Protein AF-A0A924Q0U4-F1 (afdb_monomer_lite)

Radius of gyration: 16.23 Å; chains: 1; bounding box: 53×25×40 Å

Foldseek 3Di:
DDQQWQKAFDPVLVVCLVPVPVPDDPLLNVLSVVRHRPDGLNRSPVVDDPPPSPVSVVVCVVVVGMDTDDGDPPPDPPPPDPDDD

Secondary structure (DSSP, 8-state):
--TTEEEEE-HHHHHHHHH--S-S-HHHHHHHHH--SS-BHHHHHTTS-TTTHHHHHHHHHHTTSEEEEEE----PPP-PPP---

Sequence (85 aa):
MNTGTILAKTDNGRLEVAGRTGALSAVQRRLLILVDGKKSVNDLGAFVRVGELTGALYHLQDLGLITPIGELELVQPPVAPGFVS

pLDDT: mean 88.8, std 12.14, range [51.16, 97.75]

Structure (mmCIF, N/CA/C/O backbone):
data_AF-A0A924Q0U4-F1
#
_entry.id   AF-A0A924Q0U4-F1
#
loop_
_atom_site.group_PDB
_atom_site.id
_atom_site.type_symbol
_atom_site.label_atom_id
_atom_site.label_alt_id
_atom_site.label_comp_id
_atom_site.label_asym_id
_atom_site.label_entity_id
_atom_site.label_seq_id
_atom_site.pdbx_PDB_ins_code
_atom_site.Cartn_x
_atom_site.Cartn_y
_atom_site.Cartn_z
_atom_site.occupancy
_atom_site.B_iso_or_equiv
_atom_site.auth_seq_id
_atom_site.auth_comp_id
_atom_site.auth_asym_id
_atom_site.auth_atom_id
_atom_site.pdbx_PDB_model_num
ATOM 1 N N . MET A 1 1 ? 10.202 5.547 0.017 1.00 83.56 1 MET A N 1
ATOM 2 C CA . MET A 1 1 ? 10.054 4.393 -0.889 1.00 83.56 1 MET A CA 1
ATOM 3 C C . MET A 1 1 ? 10.621 4.808 -2.230 1.00 83.56 1 MET A C 1
ATOM 5 O O . MET A 1 1 ? 10.403 5.955 -2.611 1.00 83.56 1 MET A O 1
ATOM 9 N N . ASN A 1 2 ? 11.337 3.924 -2.919 1.00 89.50 2 ASN A N 1
ATOM 10 C CA . ASN A 1 2 ? 11.821 4.206 -4.268 1.00 89.50 2 ASN A CA 1
ATOM 11 C C . ASN A 1 2 ? 10.682 4.026 -5.279 1.00 89.50 2 ASN A C 1
ATOM 13 O O . ASN A 1 2 ? 9.730 3.286 -5.035 1.00 89.50 2 ASN A O 1
ATOM 17 N N . THR A 1 3 ? 10.779 4.681 -6.435 1.00 91.12 3 THR A N 1
ATOM 18 C CA . THR A 1 3 ? 9.766 4.585 -7.501 1.00 91.12 3 THR A CA 1
ATOM 19 C C . THR A 1 3 ? 9.674 3.182 -8.106 1.00 91.12 3 THR A C 1
ATOM 21 O O . THR A 1 3 ? 8.590 2.775 -8.516 1.00 91.12 3 THR A O 1
ATOM 24 N N . GLY A 1 4 ? 10.771 2.419 -8.108 1.00 92.44 4 GLY A N 1
ATOM 25 C CA . GLY A 1 4 ? 10.803 1.029 -8.571 1.00 92.44 4 GLY A CA 1
ATOM 26 C C . GLY A 1 4 ? 10.257 0.007 -7.568 1.00 92.44 4 GLY A C 1
ATOM 27 O O . GLY A 1 4 ? 10.003 -1.131 -7.948 1.00 92.44 4 GLY A O 1
ATOM 28 N N . THR A 1 5 ? 10.045 0.365 -6.297 1.00 94.75 5 THR A N 1
ATOM 29 C CA . THR A 1 5 ? 9.650 -0.600 -5.256 1.00 94.75 5 THR A CA 1
ATOM 30 C C . THR A 1 5 ? 8.319 -1.281 -5.590 1.00 94.75 5 THR A C 1
ATOM 32 O O . THR A 1 5 ? 7.318 -0.603 -5.810 1.00 94.75 5 THR A O 1
ATOM 35 N N . ILE A 1 6 ? 8.286 -2.615 -5.583 1.00 96.25 6 ILE A N 1
ATOM 36 C CA . ILE A 1 6 ? 7.070 -3.420 -5.748 1.00 96.25 6 ILE A CA 1
ATOM 37 C C . ILE A 1 6 ? 6.434 -3.650 -4.381 1.00 96.25 6 ILE A C 1
ATOM 39 O O . ILE A 1 6 ? 7.100 -4.066 -3.429 1.00 96.25 6 ILE A O 1
ATOM 43 N N . LEU A 1 7 ? 5.127 -3.412 -4.300 1.00 97.00 7 LEU A N 1
ATOM 44 C CA . LEU A 1 7 ? 4.348 -3.549 -3.072 1.00 97.00 7 LEU A CA 1
ATOM 45 C C . LEU A 1 7 ? 3.374 -4.723 -3.177 1.00 97.00 7 LEU A C 1
ATOM 47 O O . LEU A 1 7 ? 2.744 -4.930 -4.217 1.00 97.00 7 LEU A O 1
ATOM 51 N N . ALA A 1 8 ? 3.196 -5.451 -2.075 1.00 97.62 8 ALA A N 1
ATOM 52 C CA . ALA A 1 8 ? 2.183 -6.493 -1.930 1.00 97.62 8 ALA A CA 1
ATOM 53 C C . ALA A 1 8 ? 1.313 -6.262 -0.690 1.00 97.62 8 ALA A C 1
ATOM 55 O O . ALA A 1 8 ? 1.749 -5.661 0.292 1.00 97.62 8 ALA A O 1
ATOM 56 N N . LYS A 1 9 ? 0.072 -6.763 -0.734 1.00 97.62 9 LYS A N 1
ATOM 57 C CA . LYS A 1 9 ? -0.835 -6.767 0.420 1.00 97.62 9 LYS A CA 1
ATOM 58 C C . LYS A 1 9 ? -0.377 -7.800 1.441 1.00 97.62 9 LYS A C 1
ATOM 60 O O . LYS A 1 9 ? -0.165 -8.960 1.087 1.00 97.62 9 LYS A O 1
ATOM 65 N N . THR A 1 10 ? -0.357 -7.411 2.708 1.00 97.56 10 THR A N 1
ATOM 66 C CA . THR A 1 10 ? -0.267 -8.364 3.819 1.00 97.56 10 THR A CA 1
ATOM 67 C C . THR A 1 10 ? -1.604 -9.084 4.011 1.00 97.56 10 THR A C 1
ATOM 69 O O . THR A 1 10 ? -2.609 -8.765 3.366 1.00 97.56 10 THR A O 1
ATOM 72 N N . ASP A 1 11 ? -1.641 -10.052 4.920 1.00 96.12 11 ASP A N 1
ATOM 73 C CA . ASP A 1 11 ? -2.876 -10.733 5.313 1.00 96.12 11 ASP A CA 1
ATOM 74 C C . ASP A 1 11 ? -3.883 -9.733 5.902 1.00 96.12 11 ASP A C 1
ATOM 76 O O . ASP A 1 11 ? -5.042 -9.705 5.484 1.00 96.12 11 ASP A O 1
ATOM 80 N N . ASN A 1 12 ? -3.407 -8.820 6.757 1.00 94.75 12 ASN A N 1
ATOM 81 C CA . ASN A 1 12 ? -4.195 -7.709 7.297 1.00 94.75 12 ASN A CA 1
ATOM 82 C C . ASN A 1 12 ? -4.717 -6.790 6.188 1.00 94.75 12 ASN A C 1
ATOM 84 O O . ASN A 1 12 ? -5.880 -6.401 6.208 1.00 94.75 12 ASN A O 1
ATOM 88 N N . GLY A 1 13 ? -3.898 -6.498 5.173 1.00 95.38 13 GLY A N 1
ATOM 89 C CA . GLY A 1 13 ? -4.330 -5.737 4.002 1.00 95.38 13 GLY A CA 1
ATOM 90 C C . GLY A 1 13 ? -5.473 -6.408 3.239 1.00 95.38 13 GLY A C 1
ATOM 91 O O . GLY A 1 13 ? -6.409 -5.737 2.804 1.00 95.38 13 GLY A O 1
ATOM 92 N N . ARG A 1 14 ? -5.440 -7.739 3.092 1.00 95.12 14 ARG A N 1
ATOM 93 C CA . ARG A 1 14 ? -6.529 -8.494 2.445 1.00 95.12 14 ARG A CA 1
ATOM 94 C C . ARG A 1 14 ? -7.803 -8.492 3.292 1.00 95.12 14 ARG A C 1
ATOM 96 O O . ARG A 1 14 ? -8.884 -8.294 2.738 1.00 95.12 14 ARG A O 1
ATOM 103 N N . LEU A 1 15 ? -7.676 -8.645 4.611 1.00 94.06 15 LEU A N 1
ATOM 104 C CA . LEU A 1 15 ? -8.802 -8.552 5.544 1.00 94.06 15 LEU A CA 1
ATOM 105 C C . LEU A 1 15 ? -9.428 -7.153 5.549 1.00 94.06 15 LEU A C 1
ATOM 107 O O . LEU A 1 15 ? -10.646 -7.038 5.473 1.00 94.06 15 LEU A O 1
ATOM 111 N N . GLU A 1 16 ? -8.623 -6.090 5.551 1.00 94.50 16 GLU A N 1
ATOM 112 C CA . GLU A 1 16 ? -9.103 -4.702 5.525 1.00 94.50 16 G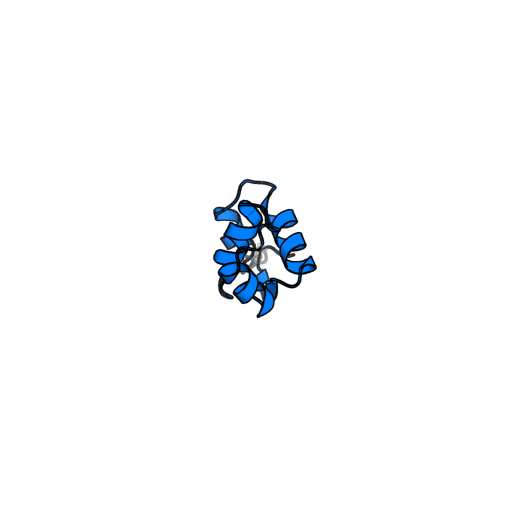LU A CA 1
ATOM 113 C C . GLU A 1 16 ? -9.914 -4.399 4.254 1.00 94.50 16 GLU A C 1
ATOM 115 O O . GLU A 1 16 ? -10.973 -3.757 4.297 1.00 94.50 16 GLU A O 1
ATOM 120 N N . VAL A 1 17 ? -9.469 -4.910 3.101 1.00 92.50 17 VAL A N 1
ATOM 121 C CA . VAL A 1 17 ? -10.227 -4.791 1.846 1.00 92.50 17 VAL A CA 1
ATOM 122 C C . VAL A 1 17 ? -11.606 -5.445 1.973 1.00 92.50 17 VAL A C 1
ATOM 124 O O . VAL A 1 17 ? -12.591 -4.828 1.551 1.00 92.50 17 VAL A O 1
ATOM 127 N N . ALA A 1 18 ? -11.678 -6.632 2.583 1.00 91.31 18 ALA A N 1
ATOM 128 C CA . ALA A 1 18 ? -12.918 -7.378 2.785 1.00 91.31 18 ALA A CA 1
ATOM 129 C C . ALA A 1 18 ? -13.842 -6.740 3.839 1.00 91.31 18 ALA A C 1
ATOM 131 O O . ALA A 1 18 ? -15.048 -6.656 3.622 1.00 91.31 18 ALA A O 1
ATOM 132 N N . GLY A 1 19 ? -13.283 -6.264 4.954 1.00 86.50 19 GLY A N 1
ATOM 133 C CA . GLY A 1 19 ? -14.037 -5.818 6.127 1.00 86.50 19 GLY A CA 1
ATOM 134 C C . GLY A 1 19 ? -14.610 -4.402 6.046 1.00 86.50 19 GLY A C 1
ATOM 135 O O . GLY A 1 19 ? -15.562 -4.109 6.758 1.00 86.50 19 GLY A O 1
ATOM 136 N N . ARG A 1 20 ? -14.066 -3.518 5.189 1.00 72.38 20 ARG A N 1
ATOM 137 C CA . ARG A 1 20 ? -14.483 -2.097 5.084 1.00 72.38 20 ARG A CA 1
ATOM 138 C C . ARG A 1 20 ? -14.629 -1.421 6.457 1.00 72.38 20 ARG A C 1
ATOM 140 O O . ARG A 1 20 ? -15.666 -0.839 6.756 1.00 72.38 20 ARG A O 1
ATOM 147 N N . THR A 1 21 ? -13.566 -1.436 7.258 1.00 76.94 21 THR A N 1
ATOM 148 C CA . THR A 1 21 ? -13.577 -0.912 8.640 1.00 76.94 21 THR A CA 1
ATOM 149 C C . THR A 1 21 ? -13.755 0.612 8.732 1.00 76.94 21 THR A C 1
ATOM 151 O O . THR A 1 21 ? -13.987 1.144 9.812 1.00 76.94 21 THR A O 1
ATOM 154 N N . GLY A 1 22 ? -13.668 1.332 7.605 1.00 74.38 22 GLY A N 1
ATOM 155 C CA . GLY A 1 22 ? -13.864 2.785 7.526 1.00 74.38 22 GLY A CA 1
ATOM 156 C C . GLY A 1 22 ? -12.644 3.619 7.930 1.00 74.38 22 GLY A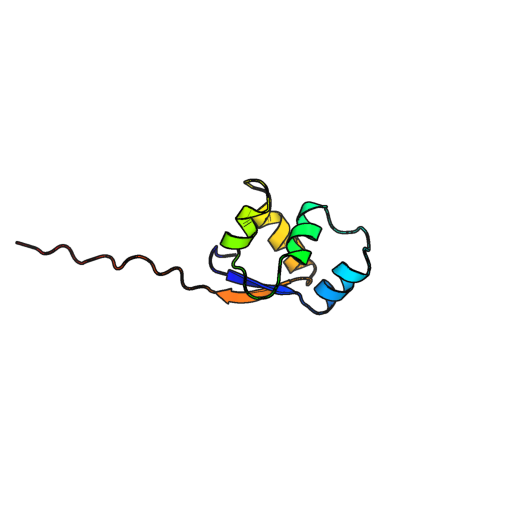 C 1
ATOM 157 O O . GLY A 1 22 ? -12.675 4.834 7.771 1.00 74.38 22 GLY A O 1
ATOM 158 N N . ALA A 1 23 ? -11.556 2.987 8.384 1.00 84.50 23 ALA A N 1
ATOM 159 C CA . ALA A 1 23 ? -10.342 3.674 8.832 1.00 84.50 23 ALA A CA 1
ATOM 160 C C . ALA A 1 23 ? -9.498 4.275 7.690 1.00 84.50 23 ALA A C 1
ATOM 162 O O . ALA A 1 23 ? -8.675 5.155 7.924 1.00 84.50 23 ALA A O 1
ATOM 163 N N . LEU A 1 24 ? -9.694 3.808 6.452 1.00 93.69 24 LEU A N 1
ATOM 164 C CA . LEU A 1 24 ? -8.930 4.259 5.288 1.00 93.69 24 LEU A CA 1
ATOM 165 C C . LEU A 1 24 ? -9.653 5.362 4.517 1.00 93.69 24 LEU A C 1
ATOM 167 O O . LEU A 1 24 ? -10.834 5.236 4.184 1.00 93.69 24 LEU A O 1
ATOM 171 N N . SER A 1 25 ? -8.899 6.384 4.111 1.00 94.38 25 SER A N 1
ATOM 172 C CA . SER A 1 25 ? -9.371 7.366 3.135 1.00 94.38 25 SER A CA 1
ATOM 173 C C . SER A 1 25 ? -9.669 6.707 1.781 1.00 94.38 25 SER A C 1
ATOM 175 O O . SER A 1 25 ? -9.192 5.611 1.468 1.00 94.38 25 SER A O 1
ATOM 177 N N . ALA A 1 26 ? -10.430 7.391 0.922 1.00 92.88 26 ALA A N 1
ATOM 178 C CA . ALA A 1 26 ? -10.762 6.875 -0.408 1.00 92.88 26 ALA A CA 1
ATOM 179 C C . ALA A 1 26 ? -9.511 6.557 -1.256 1.00 92.88 26 ALA A C 1
ATOM 181 O O . ALA A 1 26 ? -9.487 5.551 -1.969 1.00 92.88 26 ALA A O 1
ATOM 182 N N . VAL A 1 27 ? -8.462 7.383 -1.149 1.00 95.44 27 VAL A N 1
ATOM 183 C CA . VAL A 1 27 ? -7.190 7.195 -1.867 1.00 95.44 27 VAL A CA 1
ATOM 184 C C . VAL A 1 27 ? -6.415 6.003 -1.305 1.00 95.44 27 VAL A C 1
ATOM 186 O O . VAL A 1 27 ? -5.995 5.136 -2.069 1.00 95.44 27 VAL A O 1
ATOM 189 N N . GLN A 1 28 ? -6.288 5.904 0.022 1.00 96.31 28 GLN A N 1
ATOM 190 C CA . GLN A 1 28 ? -5.623 4.773 0.682 1.00 96.31 28 GLN A CA 1
ATOM 191 C C . GLN A 1 28 ? -6.317 3.452 0.347 1.00 96.31 28 GLN A C 1
ATOM 193 O O . GLN A 1 28 ? -5.670 2.474 -0.022 1.00 96.31 28 GLN A O 1
ATOM 198 N N . ARG A 1 29 ? -7.653 3.428 0.392 1.00 95.31 29 ARG A N 1
ATOM 199 C CA . ARG A 1 29 ? -8.429 2.236 0.047 1.00 95.31 29 ARG A CA 1
ATOM 200 C C . ARG A 1 29 ? -8.239 1.838 -1.413 1.00 95.31 29 ARG A C 1
ATOM 202 O O . ARG A 1 29 ? -8.057 0.658 -1.705 1.00 95.31 29 ARG A O 1
ATOM 209 N N . ARG A 1 30 ? -8.256 2.811 -2.330 1.00 95.25 30 ARG A N 1
ATOM 210 C CA . ARG A 1 30 ? -7.985 2.576 -3.754 1.00 95.25 30 ARG A CA 1
ATOM 211 C C . ARG A 1 30 ? -6.598 1.967 -3.959 1.00 95.25 30 ARG A C 1
ATOM 213 O O . ARG A 1 30 ? -6.492 0.963 -4.654 1.00 95.25 30 ARG A O 1
ATOM 220 N N . LEU A 1 31 ? -5.564 2.530 -3.335 1.00 96.94 31 LEU A N 1
ATOM 221 C CA . LEU A 1 31 ? -4.202 2.003 -3.430 1.00 96.94 31 LEU A CA 1
ATOM 222 C C . LEU A 1 31 ? -4.105 0.579 -2.877 1.00 96.94 31 LEU A C 1
ATOM 224 O O . LEU A 1 31 ? -3.590 -0.295 -3.564 1.00 96.94 31 LEU A O 1
ATOM 228 N N . LEU A 1 32 ? -4.674 0.305 -1.701 1.00 96.69 32 LEU A N 1
ATOM 229 C CA . LEU A 1 32 ? -4.665 -1.038 -1.115 1.00 96.69 32 LEU A CA 1
ATOM 230 C C . LEU A 1 32 ? -5.338 -2.084 -2.025 1.00 96.69 32 LEU A C 1
ATOM 232 O O . LEU A 1 32 ? -4.876 -3.222 -2.137 1.00 96.69 32 LEU A O 1
ATOM 236 N N . ILE A 1 33 ? -6.415 -1.700 -2.716 1.00 95.50 33 ILE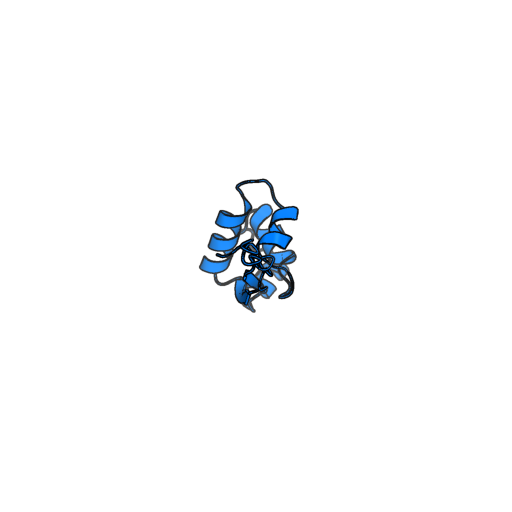 A N 1
ATOM 237 C CA . ILE A 1 33 ? -7.073 -2.559 -3.709 1.00 95.50 33 ILE A CA 1
ATOM 238 C C . ILE A 1 33 ? -6.139 -2.837 -4.895 1.00 95.50 33 ILE A C 1
ATOM 240 O O . ILE A 1 33 ? -6.021 -3.996 -5.293 1.00 95.50 33 ILE A O 1
ATOM 244 N N . LEU A 1 34 ? -5.464 -1.807 -5.417 1.00 96.69 34 LEU A N 1
ATOM 245 C CA . LEU A 1 34 ? -4.577 -1.891 -6.585 1.00 96.69 34 LEU A CA 1
ATOM 246 C C . LEU A 1 34 ? -3.264 -2.639 -6.324 1.00 96.69 34 LEU A C 1
ATOM 248 O O . LEU A 1 34 ? -2.691 -3.190 -7.260 1.00 96.69 34 LEU A O 1
ATOM 252 N N . VAL A 1 35 ? -2.787 -2.659 -5.079 1.00 96.62 35 VAL A N 1
ATOM 253 C CA . VAL A 1 35 ? -1.576 -3.385 -4.685 1.00 96.62 35 VAL A CA 1
ATOM 254 C C . VAL A 1 35 ? -1.796 -4.891 -4.858 1.00 96.62 35 VAL A C 1
ATOM 256 O O . VAL A 1 35 ? -2.632 -5.498 -4.182 1.00 96.62 35 VAL A O 1
ATOM 259 N N . ASP A 1 36 ? -1.034 -5.493 -5.768 1.00 94.00 36 ASP A N 1
ATOM 260 C CA . ASP A 1 36 ? -1.175 -6.884 -6.215 1.00 94.00 36 ASP A CA 1
ATOM 261 C C . ASP A 1 36 ? 0.141 -7.684 -6.188 1.00 94.00 36 ASP A C 1
ATOM 263 O O . ASP A 1 36 ? 0.143 -8.858 -6.552 1.00 94.00 36 ASP A O 1
ATOM 267 N N . GLY A 1 37 ? 1.249 -7.077 -5.749 1.00 94.25 37 GLY A N 1
ATOM 268 C CA . GLY A 1 37 ? 2.575 -7.699 -5.780 1.00 94.25 37 GLY A CA 1
ATOM 269 C C . GLY A 1 37 ? 3.269 -7.637 -7.142 1.00 94.25 37 GLY A C 1
ATOM 270 O O . GLY A 1 37 ? 4.286 -8.297 -7.326 1.00 94.25 37 GLY A O 1
ATOM 271 N N . LYS A 1 38 ? 2.733 -6.881 -8.107 1.00 94.06 38 LYS A N 1
ATOM 272 C CA . LYS A 1 38 ? 3.309 -6.736 -9.454 1.00 94.06 38 LYS A CA 1
ATOM 273 C C . LYS A 1 38 ? 3.614 -5.287 -9.804 1.00 94.06 38 LYS A C 1
ATOM 275 O O . LYS A 1 38 ? 4.561 -5.026 -10.537 1.00 94.06 38 LYS A O 1
ATOM 280 N N . LYS A 1 39 ? 2.805 -4.351 -9.304 1.00 93.94 39 LYS A N 1
ATOM 281 C CA . LYS A 1 39 ? 2.964 -2.916 -9.570 1.00 93.94 39 LYS A CA 1
ATOM 282 C C . LYS A 1 39 ? 4.052 -2.293 -8.707 1.00 93.94 39 LYS A C 1
ATOM 284 O O . LYS A 1 39 ? 4.095 -2.511 -7.493 1.00 93.94 39 LYS A O 1
ATOM 289 N N . SER A 1 40 ? 4.876 -1.466 -9.340 1.00 95.38 40 SER A N 1
ATOM 290 C CA . SER A 1 40 ? 5.802 -0.580 -8.644 1.00 95.38 40 SER A CA 1
ATOM 291 C C . SER A 1 40 ? 5.091 0.647 -8.064 1.00 95.38 40 SER A C 1
ATOM 293 O O . SER A 1 40 ? 3.958 0.970 -8.435 1.00 95.38 40 SER A O 1
ATOM 295 N N . VAL A 1 41 ? 5.775 1.377 -7.181 1.00 95.00 41 VAL A N 1
ATOM 296 C CA . VAL A 1 41 ? 5.327 2.689 -6.688 1.00 95.00 41 VAL A CA 1
ATOM 297 C C . VAL A 1 41 ? 5.030 3.636 -7.854 1.00 95.00 41 VAL A C 1
ATOM 299 O O . VAL A 1 41 ? 4.009 4.320 -7.833 1.00 95.00 41 VAL A O 1
ATOM 302 N N . ASN A 1 42 ? 5.865 3.638 -8.896 1.00 94.25 42 ASN A N 1
ATOM 303 C CA . ASN A 1 42 ? 5.649 4.451 -10.088 1.00 94.25 42 ASN A CA 1
ATOM 304 C C . ASN A 1 42 ? 4.337 4.096 -10.808 1.00 94.25 42 ASN A C 1
ATOM 306 O O . ASN A 1 42 ? 3.552 4.986 -11.130 1.00 94.25 42 ASN A O 1
ATOM 310 N N . ASP A 1 43 ? 4.055 2.802 -10.990 1.00 95.00 43 ASP A N 1
ATOM 311 C CA . ASP A 1 43 ? 2.820 2.341 -11.639 1.00 95.00 43 ASP A CA 1
ATOM 312 C C . ASP A 1 43 ? 1.571 2.744 -10.845 1.00 95.00 43 ASP A C 1
ATOM 314 O O . ASP A 1 43 ? 0.546 3.117 -11.417 1.00 95.00 43 ASP A O 1
ATOM 318 N N . LEU A 1 44 ? 1.649 2.687 -9.512 1.00 95.69 44 LEU A N 1
ATOM 319 C CA . LEU A 1 44 ? 0.557 3.090 -8.623 1.00 95.69 44 LEU A CA 1
ATOM 320 C C . LEU A 1 44 ? 0.292 4.603 -8.672 1.00 95.69 44 LEU A C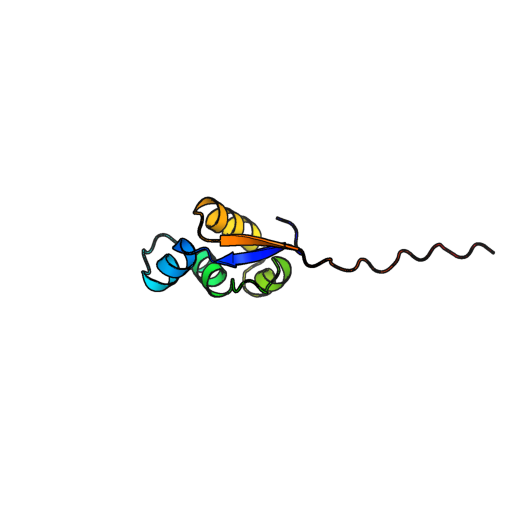 1
ATOM 322 O O . LEU A 1 44 ? -0.850 5.030 -8.484 1.00 95.69 44 LEU A O 1
ATOM 326 N N . GLY A 1 45 ? 1.315 5.405 -8.979 1.00 94.88 45 GLY A N 1
ATOM 327 C CA . GLY A 1 45 ? 1.205 6.856 -9.130 1.00 94.88 45 GLY A CA 1
ATOM 328 C C . GLY A 1 45 ? 0.230 7.300 -10.216 1.00 94.88 45 GLY A C 1
ATOM 329 O O . GLY A 1 45 ? -0.404 8.340 -10.067 1.00 94.88 45 GLY A O 1
ATOM 330 N N . ALA A 1 46 ? 0.018 6.484 -11.252 1.00 94.44 46 ALA A N 1
ATOM 331 C CA . ALA A 1 46 ? -0.931 6.783 -12.325 1.00 94.44 46 ALA A CA 1
ATOM 332 C C . ALA A 1 46 ? -2.407 6.804 -11.870 1.00 94.44 46 ALA A C 1
ATOM 334 O O . ALA A 1 46 ? -3.274 7.279 -12.602 1.00 94.44 46 ALA A O 1
ATOM 335 N N . PHE A 1 47 ? -2.716 6.285 -10.676 1.00 94.38 47 PHE A N 1
ATOM 336 C CA . PHE A 1 47 ? -4.090 6.117 -10.183 1.00 94.38 47 PHE A CA 1
ATOM 337 C C . PHE A 1 47 ? -4.498 7.116 -9.094 1.00 94.38 47 PHE A C 1
ATOM 339 O O . PHE A 1 47 ? -5.614 7.025 -8.568 1.00 94.38 47 PHE A O 1
ATOM 346 N N . VAL A 1 48 ? -3.608 8.043 -8.740 1.00 94.00 48 VAL A N 1
ATOM 347 C CA . VAL A 1 48 ? -3.800 9.032 -7.671 1.00 94.00 48 VAL A CA 1
ATOM 348 C C . VAL A 1 48 ? -3.371 10.418 -8.140 1.00 94.00 48 VAL A C 1
ATOM 350 O O . VAL A 1 48 ? -2.708 10.558 -9.167 1.00 94.00 48 VAL A O 1
ATOM 353 N N . ARG A 1 49 ? -3.762 11.468 -7.412 1.00 93.69 49 ARG A N 1
ATOM 354 C CA . ARG A 1 49 ? -3.330 12.824 -7.765 1.00 93.69 49 ARG A CA 1
ATOM 355 C C . ARG A 1 49 ? -1.866 13.035 -7.393 1.00 93.69 49 ARG A C 1
ATOM 357 O O . ARG A 1 49 ? -1.329 12.407 -6.476 1.00 93.69 49 ARG A O 1
ATOM 364 N N . VAL A 1 50 ? -1.235 13.974 -8.093 1.00 89.25 50 VAL A N 1
ATOM 365 C CA . VAL A 1 50 ? 0.129 14.424 -7.796 1.00 89.25 50 VAL A CA 1
ATOM 366 C C . VAL A 1 50 ? 0.209 14.866 -6.331 1.00 89.25 50 VAL A C 1
ATOM 368 O O . VAL A 1 50 ? -0.623 15.641 -5.868 1.00 89.25 50 VAL A O 1
ATOM 371 N N . GLY A 1 51 ? 1.201 14.348 -5.603 1.00 91.00 51 GLY A N 1
ATOM 372 C CA . GLY A 1 51 ? 1.429 14.648 -4.186 1.00 91.00 51 GLY A CA 1
ATOM 373 C C . GLY A 1 51 ? 0.700 13.739 -3.188 1.00 91.00 51 GLY A C 1
ATOM 374 O O . GLY A 1 51 ? 1.102 13.690 -2.030 1.00 91.00 51 GLY A O 1
ATOM 375 N N . GLU A 1 52 ? -0.308 12.965 -3.604 1.00 94.38 52 GLU A N 1
ATOM 376 C CA . GLU A 1 52 ? -1.070 12.100 -2.682 1.00 94.38 52 GLU A CA 1
ATOM 377 C C . GLU A 1 52 ? -0.434 10.715 -2.487 1.00 94.38 52 GLU A C 1
ATOM 379 O O . GLU A 1 52 ? -0.587 10.101 -1.429 1.00 94.38 52 GLU A O 1
ATOM 384 N N . LEU A 1 53 ? 0.288 10.221 -3.500 1.00 96.06 53 LEU A N 1
ATOM 385 C CA . LEU A 1 53 ? 0.799 8.848 -3.551 1.00 96.06 53 LEU A CA 1
ATOM 386 C C . LEU A 1 53 ? 1.653 8.486 -2.334 1.00 96.06 53 LEU A C 1
ATOM 388 O O . LEU A 1 53 ? 1.349 7.539 -1.611 1.00 96.06 53 LEU A O 1
ATOM 392 N N . THR A 1 54 ? 2.739 9.230 -2.131 1.00 95.06 54 THR A N 1
ATOM 393 C CA . THR A 1 54 ? 3.785 8.877 -1.171 1.00 95.06 54 THR A CA 1
ATOM 394 C C . THR A 1 54 ? 3.229 8.811 0.246 1.00 95.06 54 THR A C 1
ATOM 396 O O . THR A 1 54 ? 3.423 7.808 0.929 1.00 95.06 54 THR A O 1
ATOM 399 N N . GLY A 1 55 ? 2.475 9.831 0.669 1.00 96.19 55 GLY A N 1
ATOM 400 C CA . GLY A 1 55 ? 1.871 9.865 2.002 1.00 96.19 55 GLY A CA 1
ATOM 401 C C . GLY A 1 55 ? 0.871 8.729 2.228 1.00 96.19 55 GLY A C 1
ATOM 402 O O . GLY A 1 55 ? 0.862 8.117 3.294 1.00 96.19 55 GLY A O 1
ATOM 403 N N . ALA A 1 56 ? 0.067 8.391 1.216 1.00 97.06 56 ALA A N 1
ATOM 404 C CA . ALA A 1 56 ? -0.886 7.293 1.324 1.00 97.06 56 ALA A CA 1
ATOM 405 C C . ALA A 1 56 ? -0.197 5.921 1.428 1.00 97.06 56 ALA A C 1
ATOM 407 O O . ALA A 1 56 ? -0.633 5.089 2.223 1.00 97.06 56 ALA A O 1
ATOM 408 N N . LEU A 1 57 ? 0.881 5.687 0.672 1.00 97.38 57 LEU A N 1
ATOM 409 C CA . LEU A 1 57 ? 1.642 4.436 0.742 1.00 97.38 57 LEU A CA 1
ATOM 410 C C . LEU A 1 57 ? 2.361 4.265 2.081 1.00 97.38 57 LEU A C 1
ATOM 412 O O . LEU A 1 57 ? 2.293 3.181 2.656 1.00 97.38 57 LEU A O 1
ATOM 416 N N . TYR A 1 58 ? 2.987 5.325 2.603 1.00 97.06 58 TYR A N 1
ATOM 417 C CA . TYR A 1 58 ? 3.590 5.283 3.937 1.00 97.06 58 TYR A CA 1
ATOM 418 C C . TYR A 1 58 ? 2.555 4.953 5.006 1.00 97.06 58 TYR A C 1
ATOM 420 O O . TYR A 1 58 ? 2.770 4.043 5.794 1.00 97.06 58 TYR A O 1
ATOM 428 N N . HIS A 1 59 ? 1.384 5.590 4.962 1.00 96.88 59 HIS A N 1
ATOM 429 C CA . HIS A 1 59 ? 0.331 5.297 5.927 1.00 96.88 59 HIS A CA 1
ATOM 430 C C . HIS A 1 59 ? -0.148 3.836 5.863 1.00 96.88 59 HIS A C 1
ATOM 432 O O . HIS A 1 59 ? -0.332 3.195 6.892 1.00 96.88 59 HIS A O 1
ATOM 438 N N . LEU A 1 60 ? -0.322 3.276 4.661 1.00 97.12 60 LEU A N 1
ATOM 439 C CA . LEU A 1 60 ? -0.694 1.864 4.504 1.00 97.12 60 LEU A CA 1
ATOM 440 C C . LEU A 1 60 ? 0.397 0.909 5.012 1.00 97.12 60 LEU A C 1
ATOM 442 O O . LEU A 1 60 ? 0.070 -0.159 5.533 1.00 97.12 60 LEU A O 1
ATOM 446 N N . GLN A 1 61 ? 1.671 1.269 4.839 1.00 96.88 61 GLN A N 1
ATOM 447 C CA . GLN A 1 61 ? 2.795 0.490 5.355 1.00 96.88 61 GLN A CA 1
ATOM 448 C C . GLN A 1 61 ? 2.869 0.568 6.886 1.00 96.88 61 GLN A C 1
ATOM 450 O O . GLN A 1 61 ? 3.025 -0.470 7.522 1.00 96.88 61 GLN A O 1
ATOM 455 N N . ASP A 1 62 ? 2.692 1.754 7.472 1.00 96.81 62 ASP A N 1
ATOM 456 C CA . ASP A 1 62 ? 2.686 1.966 8.926 1.00 96.81 62 ASP A CA 1
ATOM 457 C C . ASP A 1 62 ? 1.549 1.193 9.609 1.00 96.81 62 ASP A C 1
ATOM 459 O O . ASP A 1 62 ? 1.723 0.642 10.693 1.00 96.81 62 ASP A O 1
ATOM 463 N N . LEU A 1 63 ? 0.394 1.078 8.944 1.00 95.62 63 LEU A N 1
ATOM 464 C CA . LEU A 1 63 ? -0.720 0.228 9.382 1.00 95.62 63 LEU A CA 1
ATOM 465 C C . LEU A 1 63 ? -0.471 -1.279 9.163 1.00 95.62 63 LEU A C 1
ATOM 467 O O . LEU A 1 63 ? -1.324 -2.102 9.494 1.00 95.62 63 LEU A O 1
ATOM 471 N N . GLY A 1 64 ? 0.659 -1.666 8.566 1.00 96.50 64 GLY A N 1
ATOM 472 C CA . GLY A 1 64 ? 0.999 -3.059 8.273 1.00 96.50 64 GLY A CA 1
ATOM 473 C C . GLY A 1 64 ? 0.100 -3.711 7.219 1.00 96.50 64 GLY A C 1
ATOM 474 O O . GLY A 1 64 ? -0.037 -4.936 7.200 1.00 96.50 64 GLY A O 1
ATOM 475 N N . LEU A 1 65 ? -0.546 -2.924 6.352 1.00 96.81 65 LEU A N 1
ATOM 476 C CA . LEU A 1 65 ? -1.479 -3.416 5.328 1.00 96.81 65 LEU A CA 1
ATOM 477 C C . LEU A 1 65 ? -0.776 -3.772 4.014 1.00 96.81 65 LEU A C 1
ATOM 479 O O . LEU A 1 65 ? -1.275 -4.584 3.229 1.00 96.81 65 LEU A O 1
ATOM 483 N N . ILE A 1 66 ? 0.393 -3.181 3.777 1.00 97.75 66 ILE A N 1
ATOM 484 C CA . ILE A 1 66 ? 1.251 -3.466 2.628 1.00 97.75 66 ILE A CA 1
ATOM 485 C C . ILE A 1 66 ? 2.699 -3.648 3.071 1.00 97.75 66 ILE A C 1
ATOM 487 O O . ILE A 1 66 ? 3.108 -3.141 4.113 1.00 97.75 66 ILE A O 1
ATOM 491 N N . THR A 1 67 ? 3.479 -4.343 2.250 1.00 97.44 67 THR A N 1
ATOM 492 C CA . THR A 1 67 ? 4.917 -4.518 2.453 1.00 97.44 67 THR A CA 1
ATOM 493 C C . THR A 1 67 ? 5.658 -4.435 1.117 1.00 97.44 67 THR A C 1
ATOM 495 O O . THR A 1 67 ? 5.121 -4.895 0.100 1.00 97.44 67 THR A O 1
ATOM 498 N N . PRO A 1 68 ? 6.874 -3.863 1.077 1.00 96.31 68 PRO A N 1
ATOM 499 C CA . PRO A 1 68 ? 7.754 -4.008 -0.074 1.00 96.3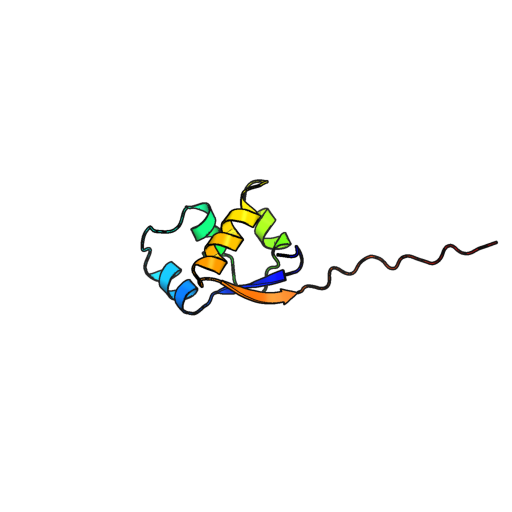1 68 PRO A CA 1
ATOM 500 C C . PRO A 1 68 ? 8.187 -5.470 -0.217 1.00 96.31 68 PRO A C 1
ATOM 502 O O . PRO A 1 68 ? 8.495 -6.129 0.776 1.00 96.31 68 PRO A O 1
ATOM 505 N N . ILE A 1 69 ? 8.189 -5.972 -1.450 1.00 95.56 69 ILE A N 1
ATOM 506 C CA . ILE A 1 69 ? 8.587 -7.356 -1.773 1.00 95.56 69 ILE A CA 1
ATOM 507 C C . ILE A 1 69 ? 9.692 -7.440 -2.830 1.00 95.56 69 ILE A C 1
ATOM 509 O O . ILE A 1 69 ? 10.136 -8.530 -3.175 1.00 95.56 69 ILE A O 1
ATOM 513 N N . GLY A 1 70 ? 10.127 -6.299 -3.356 1.00 90.50 70 GLY A N 1
ATOM 514 C CA . GLY A 1 70 ? 11.172 -6.225 -4.363 1.00 90.50 70 GLY A CA 1
ATOM 515 C C . GLY A 1 70 ? 11.269 -4.834 -4.964 1.00 90.50 70 GLY A C 1
ATOM 516 O O . GLY A 1 70 ? 10.573 -3.903 -4.552 1.00 90.50 70 GLY A O 1
ATOM 517 N N . GLU A 1 71 ? 12.124 -4.708 -5.964 1.00 86.75 71 GLU A N 1
ATOM 518 C CA . GLU A 1 71 ? 12.347 -3.474 -6.696 1.00 86.75 71 GLU A CA 1
ATOM 519 C C . GLU A 1 71 ? 12.433 -3.809 -8.182 1.00 86.75 71 GLU A C 1
ATOM 521 O O . GLU A 1 71 ? 13.139 -4.735 -8.578 1.00 86.75 71 GLU A O 1
ATOM 526 N N . LEU A 1 72 ? 11.670 -3.092 -9.005 1.00 79.38 72 LEU A N 1
ATOM 527 C CA . LEU A 1 72 ? 11.932 -3.046 -10.430 1.00 79.38 72 LEU A CA 1
ATOM 528 C C . LEU A 1 72 ? 13.189 -2.216 -10.612 1.00 79.38 72 LEU A C 1
ATOM 530 O O . LEU A 1 72 ? 13.203 -1.016 -10.327 1.00 79.38 72 LEU A O 1
ATOM 534 N N . GLU A 1 73 ? 14.232 -2.871 -11.095 1.00 67.75 73 GLU A N 1
ATOM 535 C CA . GLU A 1 73 ? 15.425 -2.200 -11.565 1.00 67.75 73 GLU A CA 1
ATOM 536 C C . GLU A 1 73 ? 15.014 -1.362 -12.777 1.00 67.75 73 GLU A C 1
ATOM 538 O O . GLU A 1 73 ? 14.825 -1.861 -13.889 1.00 67.75 73 GLU A O 1
ATOM 543 N N . LEU A 1 74 ? 14.754 -0.076 -12.533 1.00 62.94 74 LEU A N 1
ATOM 544 C CA . LEU A 1 74 ? 14.568 0.896 -13.596 1.00 62.94 74 LEU A CA 1
ATOM 545 C C . LEU A 1 74 ? 15.909 0.957 -14.311 1.00 62.94 74 LEU A C 1
ATOM 547 O O . LEU A 1 74 ? 16.835 1.597 -13.813 1.00 62.94 74 LEU A O 1
ATOM 551 N N . VAL A 1 75 ? 16.025 0.226 -15.422 1.00 54.94 75 VAL A N 1
ATOM 552 C CA . VAL A 1 75 ? 17.227 0.194 -16.252 1.00 54.94 75 VAL A CA 1
ATOM 553 C C . VAL A 1 75 ? 17.554 1.639 -16.601 1.00 54.94 75 VAL A C 1
ATOM 555 O O . VAL A 1 75 ? 16.898 2.257 -17.441 1.00 54.94 75 VAL A O 1
ATOM 558 N N . GLN A 1 76 ? 18.534 2.206 -15.903 1.00 51.16 76 GLN A N 1
ATOM 559 C CA . GLN A 1 76 ? 19.103 3.479 -16.294 1.00 51.16 76 GLN A CA 1
ATOM 560 C C . GLN A 1 76 ? 19.724 3.221 -17.669 1.00 51.16 76 GLN A C 1
ATOM 562 O O . GLN A 1 76 ? 20.451 2.230 -17.809 1.00 51.16 76 GLN A O 1
ATOM 567 N N . PRO A 1 77 ? 19.405 4.015 -18.709 1.00 55.03 77 PRO A N 1
ATOM 568 C CA . PRO A 1 77 ? 20.046 3.824 -19.999 1.00 55.03 77 PRO A CA 1
ATOM 569 C C . PRO A 1 77 ? 21.562 3.843 -19.768 1.00 55.03 77 PRO A C 1
ATOM 571 O O . PRO A 1 77 ? 22.030 4.685 -18.992 1.00 55.03 77 PRO A O 1
ATOM 574 N N . PRO A 1 78 ? 22.324 2.906 -20.364 1.00 64.06 78 PRO A N 1
ATOM 575 C CA . PRO A 1 78 ? 23.759 2.854 -20.152 1.00 64.06 78 PRO A CA 1
ATOM 576 C C . PRO A 1 78 ? 24.330 4.229 -20.481 1.00 64.06 78 PRO A C 1
ATOM 578 O O . PRO A 1 78 ? 24.149 4.734 -21.591 1.00 64.06 78 PRO A O 1
ATOM 581 N N . VAL A 1 79 ? 24.978 4.849 -19.493 1.00 66.75 79 VAL A N 1
ATOM 582 C CA . VAL A 1 79 ? 25.792 6.043 -19.695 1.00 66.75 79 VAL A CA 1
ATOM 583 C C . VAL A 1 79 ? 26.915 5.637 -20.642 1.00 66.75 79 VAL A C 1
ATOM 585 O O . VAL A 1 79 ? 27.925 5.076 -20.228 1.00 66.75 79 VAL A O 1
ATOM 588 N N . ALA A 1 80 ? 26.690 5.795 -21.947 1.00 69.25 80 ALA A N 1
ATOM 589 C CA . ALA A 1 80 ? 27.692 5.476 -22.947 1.00 69.25 80 ALA A CA 1
ATOM 590 C C . ALA A 1 80 ? 28.940 6.317 -22.632 1.00 69.25 80 ALA A C 1
ATOM 592 O O . ALA A 1 80 ? 28.824 7.545 -22.554 1.00 69.25 80 ALA A O 1
ATOM 593 N N . PRO A 1 81 ? 30.120 5.704 -22.423 1.00 66.25 81 PRO A N 1
ATOM 594 C CA . PRO A 1 81 ? 31.358 6.455 -22.346 1.00 66.25 81 PRO A CA 1
ATOM 595 C C . PRO A 1 81 ? 31.498 7.215 -23.661 1.00 66.25 81 PRO A C 1
ATOM 597 O O . PRO A 1 81 ? 31.501 6.604 -24.731 1.00 66.25 81 PRO A O 1
ATOM 600 N N . GLY A 1 82 ? 31.537 8.545 -23.583 1.00 65.69 82 GLY A N 1
ATOM 601 C CA . GLY A 1 82 ? 31.789 9.388 -24.741 1.00 65.69 82 GLY A CA 1
ATOM 602 C C . GLY A 1 82 ? 33.040 8.883 -25.449 1.00 65.69 82 GLY A C 1
ATOM 603 O O . GLY A 1 82 ? 34.108 8.812 -24.842 1.00 65.69 82 GLY A O 1
ATOM 604 N N . PHE A 1 83 ? 32.891 8.479 -26.709 1.00 64.06 83 PHE A N 1
ATOM 605 C CA . PHE A 1 83 ? 34.027 8.162 -27.559 1.00 64.06 83 PHE A CA 1
ATOM 606 C C . PHE A 1 83 ? 34.872 9.430 -27.684 1.00 64.06 83 PHE A C 1
ATOM 608 O O . PHE A 1 83 ? 34.457 10.406 -28.308 1.00 64.0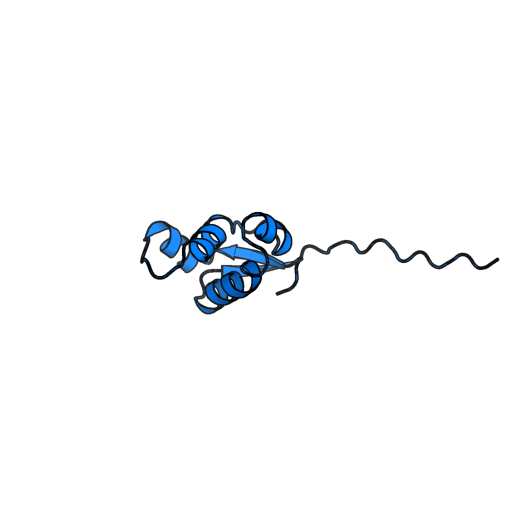6 83 PHE A O 1
ATOM 615 N N . VAL A 1 84 ? 36.037 9.418 -27.043 1.00 62.44 84 VAL A N 1
ATOM 616 C CA . VAL A 1 84 ? 37.105 10.383 -27.295 1.00 62.44 84 VAL A CA 1
ATOM 617 C C . VAL A 1 84 ? 37.612 10.162 -28.725 1.00 62.44 84 VAL A C 1
ATOM 619 O O . VAL A 1 84 ? 37.916 9.032 -29.106 1.00 62.44 84 VAL A O 1
ATOM 622 N N . SER A 1 85 ? 37.641 11.228 -29.526 1.00 69.81 85 SER A N 1
ATOM 623 C CA . SER A 1 85 ? 38.444 11.329 -30.754 1.00 69.81 85 SER A CA 1
ATOM 624 C C . SER A 1 85 ? 39.580 12.306 -30.513 1.00 69.81 85 SER A C 1
ATOM 626 O O . SER A 1 85 ? 39.336 13.290 -29.778 1.00 69.81 85 SER A O 1
#